Protein AF-A0A356Z5T6-F1 (afdb_monomer_lite)

Secondary structure (DSSP, 8-state):
-------HHHHHHHHHHHHHHHHHHHHHHHHHHHHHHH---HHHHHHHHHHHHHHHHHHHHHHHHHHHHT--

Foldseek 3Di:
DDPPDDDLVRLVVLLVVLVVVLVVLVVVLVVLVVVCVVDDPPVVNVVSVVVNVVSVVVNVVSVVCNVVRNVD

Radius of gyration: 16.48 Å; chains: 1; bounding box: 34×14×50 Å

Sequence (72 aa):
MTNIRIERKQKTIMRQHLERLAELQREMERLIDNCYQEVEAAEYLTFLQDLRKRNIETIRILTDYMVRKCNR

pLDDT: mean 91.56, std 11.12, range [41.56, 97.81]

Structure (mmCIF, N/CA/C/O backbone):
data_AF-A0A356Z5T6-F1
#
_entry.id   AF-A0A356Z5T6-F1
#
loop_
_atom_site.group_PDB
_atom_site.id
_atom_site.type_symbol
_atom_site.label_atom_id
_atom_site.label_alt_id
_atom_site.label_comp_id
_atom_site.label_asym_id
_atom_site.label_entity_id
_atom_site.label_seq_id
_atom_site.pdbx_PDB_ins_code
_atom_site.Cartn_x
_atom_site.Cartn_y
_atom_site.Cartn_z
_atom_site.occupancy
_atom_site.B_iso_or_equiv
_atom_site.auth_seq_id
_atom_site.auth_comp_id
_atom_site.auth_asym_id
_atom_site.auth_atom_id
_atom_site.pdbx_PDB_model_num
ATOM 1 N N . MET A 1 1 ? -2.441 7.729 -29.970 1.00 41.56 1 MET A N 1
ATOM 2 C CA . MET A 1 1 ? -1.668 7.932 -28.724 1.00 41.56 1 MET A CA 1
ATOM 3 C C . MET A 1 1 ? -0.210 7.644 -29.031 1.00 41.56 1 MET A C 1
ATOM 5 O O . MET A 1 1 ? 0.101 6.536 -29.447 1.00 41.56 1 MET A O 1
ATOM 9 N N . THR A 1 2 ? 0.654 8.649 -28.935 1.00 45.78 2 THR A N 1
ATOM 10 C CA . THR A 1 2 ? 2.090 8.553 -29.227 1.00 45.78 2 THR A CA 1
ATOM 11 C C . THR A 1 2 ? 2.739 7.515 -28.314 1.00 45.78 2 THR A C 1
ATOM 13 O O . THR A 1 2 ? 2.725 7.635 -27.091 1.00 45.78 2 THR A O 1
ATOM 16 N N . ASN A 1 3 ? 3.273 6.457 -28.918 1.00 58.97 3 ASN A N 1
ATOM 17 C CA . ASN A 1 3 ? 3.930 5.356 -28.227 1.00 58.97 3 ASN A CA 1
ATOM 18 C C . ASN A 1 3 ? 5.346 5.816 -27.834 1.00 58.97 3 ASN A C 1
ATOM 20 O O . ASN A 1 3 ? 6.331 5.455 -28.475 1.00 58.97 3 ASN A O 1
ATOM 24 N N . ILE A 1 4 ? 5.441 6.716 -26.848 1.00 71.88 4 ILE A N 1
ATOM 25 C CA . ILE A 1 4 ? 6.727 7.238 -26.371 1.00 71.88 4 ILE A CA 1
ATOM 26 C C . ILE A 1 4 ? 7.476 6.070 -25.730 1.00 71.88 4 ILE A C 1
ATOM 28 O O . ILE A 1 4 ? 7.112 5.575 -24.660 1.00 71.88 4 ILE A O 1
ATOM 32 N N . ARG A 1 5 ? 8.506 5.588 -26.426 1.00 80.50 5 ARG A N 1
ATOM 33 C CA . ARG A 1 5 ? 9.353 4.496 -25.960 1.00 80.50 5 ARG A CA 1
ATOM 34 C C . ARG A 1 5 ? 10.232 5.015 -24.826 1.00 80.50 5 ARG A C 1
ATOM 36 O O . ARG A 1 5 ? 11.198 5.727 -25.058 1.00 80.50 5 ARG A O 1
ATOM 43 N N . ILE A 1 6 ? 9.887 4.644 -23.598 1.00 83.56 6 ILE A N 1
ATOM 44 C CA . ILE A 1 6 ? 10.692 4.940 -22.410 1.00 83.56 6 ILE A CA 1
ATOM 45 C C . ILE A 1 6 ? 11.959 4.082 -22.455 1.00 83.56 6 ILE A C 1
ATOM 47 O O . ILE A 1 6 ? 11.882 2.852 -22.569 1.00 83.56 6 ILE A O 1
ATOM 51 N N . GLU A 1 7 ? 13.120 4.723 -22.356 1.00 89.94 7 GLU A N 1
ATOM 52 C CA . GLU A 1 7 ? 14.405 4.034 -22.288 1.00 89.94 7 GLU A CA 1
ATOM 53 C C . GLU A 1 7 ? 14.501 3.130 -21.055 1.00 89.94 7 GLU A C 1
ATOM 55 O O . GLU A 1 7 ? 13.975 3.438 -19.984 1.00 89.94 7 GLU A O 1
ATOM 60 N N . ARG A 1 8 ? 15.242 2.021 -21.170 1.00 88.94 8 ARG A N 1
ATOM 61 C CA . ARG A 1 8 ? 15.405 1.050 -20.075 1.00 88.94 8 ARG A CA 1
ATOM 62 C C . ARG A 1 8 ? 15.941 1.696 -18.794 1.00 88.94 8 ARG A C 1
ATOM 64 O O . ARG A 1 8 ? 15.449 1.379 -17.718 1.00 88.94 8 ARG A O 1
ATOM 71 N N . LYS A 1 9 ? 16.897 2.626 -18.911 1.00 92.31 9 LYS A N 1
ATOM 72 C CA . LYS A 1 9 ? 17.448 3.369 -17.766 1.00 92.31 9 LYS A CA 1
ATOM 73 C C . LYS A 1 9 ? 16.357 4.144 -17.022 1.00 92.31 9 LYS A C 1
ATOM 75 O O . LYS A 1 9 ? 16.285 4.074 -15.800 1.00 92.31 9 LYS A O 1
ATOM 80 N N . GLN A 1 10 ? 15.476 4.818 -17.761 1.00 93.88 10 GLN A N 1
ATOM 81 C CA . GLN A 1 10 ? 14.354 5.555 -17.184 1.00 93.88 10 GLN A CA 1
ATOM 82 C C . GLN A 1 10 ? 13.329 4.613 -16.545 1.00 93.88 10 GLN A C 1
ATOM 84 O O . GLN A 1 10 ? 12.884 4.878 -15.435 1.00 93.88 10 GLN A O 1
ATOM 89 N N . LYS A 1 11 ? 13.032 3.457 -17.159 1.00 92.50 11 LYS A N 1
ATOM 90 C CA . LYS A 1 11 ? 12.170 2.431 -16.538 1.00 92.50 11 LYS A CA 1
ATOM 91 C C . LYS A 1 11 ? 12.716 1.926 -15.199 1.00 92.50 11 LYS A C 1
ATOM 93 O O . LYS A 1 11 ? 11.930 1.698 -14.285 1.00 92.50 11 LYS A O 1
ATOM 98 N N . THR A 1 12 ? 14.034 1.766 -15.067 1.00 92.75 12 THR A N 1
ATOM 99 C CA . THR A 1 12 ? 14.662 1.376 -13.794 1.00 92.75 12 THR A CA 1
ATOM 100 C C . THR A 1 12 ? 14.478 2.451 -12.725 1.00 92.75 12 THR A C 1
ATOM 102 O O . THR A 1 12 ? 14.050 2.129 -11.622 1.00 92.75 12 THR A O 1
ATOM 105 N N . ILE A 1 13 ? 14.736 3.721 -13.056 1.00 95.44 13 ILE A N 1
ATOM 106 C CA . ILE A 1 13 ? 14.547 4.849 -12.127 1.00 95.44 13 ILE A CA 1
ATOM 107 C C . ILE A 1 13 ? 13.076 4.946 -11.699 1.00 95.44 13 ILE A C 1
ATOM 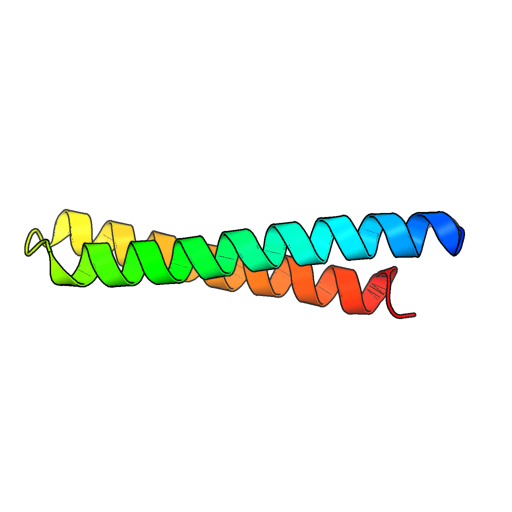109 O O . ILE A 1 13 ? 12.767 5.029 -10.514 1.00 95.44 13 ILE A O 1
ATOM 113 N N . MET A 1 14 ? 12.154 4.859 -12.662 1.00 95.06 14 MET A N 1
ATOM 114 C CA . MET A 1 14 ? 10.715 4.852 -12.394 1.00 95.06 14 MET A CA 1
ATOM 115 C C . MET A 1 14 ? 10.320 3.711 -11.455 1.00 95.06 14 MET A C 1
ATOM 117 O O . MET A 1 14 ? 9.556 3.937 -10.522 1.00 95.06 14 MET A O 1
ATOM 121 N N . ARG A 1 15 ? 10.856 2.502 -11.667 1.00 94.31 15 ARG A N 1
ATOM 122 C CA . ARG A 1 15 ? 10.606 1.356 -10.787 1.00 94.31 15 ARG A CA 1
ATOM 123 C C . ARG A 1 15 ? 11.059 1.640 -9.357 1.00 94.31 15 ARG A C 1
ATOM 125 O O . ARG A 1 15 ? 10.259 1.463 -8.451 1.00 94.31 15 ARG A O 1
ATOM 132 N N . GLN A 1 16 ? 12.279 2.141 -9.169 1.00 95.75 16 GLN A N 1
ATOM 133 C CA . GLN A 1 16 ? 12.811 2.465 -7.840 1.00 95.75 16 GLN A CA 1
ATOM 134 C C . GLN A 1 16 ? 11.943 3.499 -7.111 1.00 95.75 16 GLN A C 1
ATOM 136 O O . GLN A 1 16 ? 11.646 3.339 -5.929 1.00 95.75 16 GLN A O 1
ATOM 141 N N . HIS A 1 17 ? 11.477 4.536 -7.816 1.00 96.25 17 HIS A N 1
ATOM 142 C CA . HIS A 1 17 ? 10.551 5.512 -7.236 1.00 96.25 17 HIS A CA 1
ATOM 143 C C . HIS A 1 17 ? 9.223 4.867 -6.820 1.00 96.25 17 HIS A C 1
ATOM 145 O O . HIS A 1 17 ? 8.729 5.125 -5.726 1.00 96.25 17 HIS A O 1
ATOM 151 N N . LEU A 1 18 ? 8.645 4.019 -7.675 1.00 96.06 18 LEU A N 1
ATOM 152 C CA . LEU A 1 18 ? 7.375 3.343 -7.394 1.00 96.06 18 LEU A CA 1
ATOM 153 C C . LEU A 1 18 ? 7.492 2.342 -6.242 1.00 96.06 18 LEU A C 1
ATOM 155 O O . LEU A 1 18 ? 6.587 2.271 -5.417 1.00 96.06 18 LEU A O 1
ATOM 159 N N . GLU A 1 19 ? 8.601 1.607 -6.160 1.00 94.94 19 GLU A N 1
ATOM 160 C CA . GLU A 1 19 ? 8.910 0.708 -5.045 1.00 94.94 19 GLU A CA 1
ATOM 161 C C . GLU A 1 19 ? 8.994 1.488 -3.732 1.00 94.94 19 GLU A C 1
ATOM 163 O O . GLU A 1 19 ? 8.346 1.109 -2.756 1.00 94.94 19 GLU A O 1
ATOM 168 N N . ARG A 1 20 ? 9.696 2.630 -3.729 1.00 97.06 20 ARG A N 1
ATOM 169 C CA . ARG A 1 20 ? 9.791 3.489 -2.544 1.00 97.06 20 ARG A CA 1
ATOM 170 C C . ARG A 1 20 ? 8.437 4.062 -2.125 1.00 97.06 20 ARG A C 1
ATOM 172 O O . ARG A 1 20 ? 8.120 4.083 -0.940 1.00 97.06 20 ARG A O 1
ATOM 179 N N . LEU A 1 21 ? 7.625 4.510 -3.082 1.00 97.50 21 LEU A N 1
ATOM 180 C CA . LEU A 1 21 ? 6.269 4.983 -2.795 1.00 97.50 21 LEU A CA 1
ATOM 181 C C . LEU A 1 21 ? 5.398 3.859 -2.224 1.00 97.50 21 LEU A C 1
ATOM 183 O O . LEU A 1 21 ? 4.697 4.079 -1.243 1.00 97.50 21 LEU A O 1
ATOM 187 N N . ALA A 1 22 ? 5.456 2.654 -2.795 1.00 94.81 22 ALA A N 1
ATOM 188 C CA . ALA A 1 22 ? 4.689 1.511 -2.308 1.00 94.81 22 ALA A CA 1
ATOM 189 C C . ALA A 1 22 ? 5.102 1.094 -0.886 1.00 94.81 22 ALA A C 1
ATOM 191 O O . ALA A 1 22 ? 4.247 0.708 -0.093 1.00 94.81 22 ALA A O 1
ATOM 192 N N . GLU A 1 23 ? 6.388 1.194 -0.549 1.00 95.88 23 GLU A N 1
ATOM 193 C CA . GLU A 1 23 ? 6.891 0.958 0.805 1.00 95.88 23 GLU A CA 1
ATOM 194 C C . GLU A 1 23 ? 6.311 1.962 1.810 1.00 95.88 23 GLU A C 1
ATOM 196 O O . GLU A 1 23 ? 5.730 1.546 2.811 1.00 95.88 23 GLU A O 1
ATOM 201 N N . LEU A 1 24 ? 6.346 3.262 1.497 1.00 97.38 24 LEU A N 1
ATOM 202 C CA . LEU A 1 24 ? 5.759 4.302 2.352 1.00 97.38 24 LEU A CA 1
ATOM 203 C C . LEU A 1 24 ? 4.247 4.113 2.556 1.00 97.38 24 LEU A C 1
ATOM 205 O O . LEU A 1 24 ? 3.737 4.327 3.652 1.00 97.38 24 LEU A O 1
ATOM 209 N N . GLN A 1 25 ? 3.515 3.674 1.528 1.00 96.94 25 GLN A N 1
ATOM 210 C CA . GLN A 1 25 ? 2.085 3.368 1.671 1.00 96.94 25 GLN A CA 1
ATOM 211 C C . GLN A 1 25 ? 1.840 2.147 2.580 1.00 96.94 25 GLN A C 1
ATOM 213 O O . GLN A 1 25 ? 0.854 2.113 3.312 1.00 96.94 25 GLN A O 1
ATOM 218 N N . ARG A 1 26 ? 2.734 1.148 2.586 1.00 94.88 26 ARG A N 1
ATOM 219 C CA . ARG A 1 26 ? 2.650 0.010 3.525 1.00 94.88 26 ARG A CA 1
ATOM 220 C C . ARG A 1 26 ? 2.972 0.427 4.957 1.00 94.88 26 ARG A C 1
ATOM 222 O O . ARG A 1 26 ? 2.343 -0.068 5.886 1.00 94.88 26 ARG A O 1
ATOM 229 N N . GLU A 1 27 ? 3.939 1.321 5.147 1.00 97.19 27 GLU A N 1
ATOM 230 C CA . GLU A 1 27 ? 4.219 1.912 6.461 1.00 97.19 27 GLU A CA 1
ATOM 231 C C . GLU A 1 27 ? 3.012 2.706 6.972 1.00 97.19 27 GLU A C 1
ATOM 233 O O . GLU A 1 27 ? 2.610 2.543 8.122 1.00 97.19 27 GLU A O 1
ATOM 238 N N . MET A 1 28 ? 2.379 3.490 6.097 1.00 97.06 28 MET A N 1
ATOM 239 C CA . MET A 1 28 ? 1.162 4.233 6.416 1.00 97.06 28 MET A CA 1
ATOM 240 C C . MET A 1 28 ? -0.011 3.314 6.769 1.00 97.06 28 MET A C 1
ATOM 242 O O . MET A 1 28 ? -0.730 3.607 7.717 1.00 97.06 28 MET A O 1
ATOM 246 N N . GLU A 1 29 ? -0.176 2.179 6.082 1.00 96.06 29 GLU A N 1
ATOM 247 C CA . GLU A 1 29 ? -1.186 1.179 6.458 1.00 96.06 29 GLU A CA 1
ATOM 248 C C . GLU A 1 29 ? -0.980 0.676 7.892 1.00 96.06 29 GLU A C 1
ATOM 250 O O . GLU A 1 29 ? -1.926 0.656 8.675 1.00 96.06 29 GLU A O 1
ATOM 255 N N . ARG A 1 30 ? 0.263 0.341 8.264 1.00 96.50 30 ARG A N 1
ATOM 256 C CA . ARG A 1 30 ? 0.588 -0.092 9.633 1.00 96.50 30 ARG A CA 1
ATOM 257 C C . ARG A 1 30 ? 0.317 1.003 10.659 1.00 96.50 30 ARG A C 1
ATOM 259 O O . ARG A 1 30 ? -0.180 0.709 11.737 1.00 96.50 30 ARG A O 1
ATOM 266 N N . LEU A 1 31 ? 0.641 2.255 10.335 1.00 97.31 31 LEU A N 1
ATOM 267 C CA . LEU A 1 31 ? 0.380 3.381 11.228 1.00 97.31 31 LEU A CA 1
ATOM 268 C C . LEU A 1 31 ? -1.123 3.585 11.448 1.00 97.31 31 LEU A C 1
ATOM 270 O O . LEU A 1 31 ? -1.544 3.761 12.585 1.00 97.31 31 LEU A O 1
ATOM 274 N N . ILE A 1 32 ? -1.927 3.508 10.384 1.00 96.31 32 ILE A N 1
ATOM 275 C CA . ILE A 1 32 ? -3.390 3.584 10.479 1.00 96.31 32 ILE A CA 1
ATOM 276 C C . ILE A 1 32 ? -3.924 2.453 11.362 1.00 96.31 32 ILE A C 1
ATOM 278 O O . ILE A 1 32 ? -4.750 2.705 12.237 1.00 96.31 32 ILE A O 1
ATOM 282 N N . ASP A 1 33 ? -3.424 1.230 11.173 1.00 94.88 33 ASP A N 1
ATOM 283 C CA . ASP A 1 33 ? -3.820 0.066 11.971 1.00 94.88 33 ASP A CA 1
ATOM 284 C C . ASP A 1 33 ? -3.428 0.206 13.453 1.00 94.88 33 ASP A C 1
ATOM 286 O O . ASP A 1 33 ? -4.187 -0.224 14.319 1.00 94.88 33 ASP A O 1
ATOM 290 N N . ASN A 1 34 ? -2.310 0.866 13.766 1.00 96.19 34 ASN A N 1
ATOM 291 C CA . ASN A 1 34 ? -1.946 1.194 15.148 1.00 96.19 34 ASN A CA 1
ATOM 292 C C . ASN A 1 34 ? -2.879 2.261 15.741 1.00 96.19 34 ASN A C 1
ATOM 294 O O . ASN A 1 34 ? -3.404 2.069 16.833 1.00 96.19 34 ASN A O 1
ATOM 298 N N . CYS A 1 35 ? -3.166 3.346 15.010 1.00 96.00 35 CYS A N 1
ATOM 299 C CA . CYS A 1 35 ? -4.106 4.379 15.468 1.00 96.00 35 CYS A CA 1
ATOM 300 C C . CYS A 1 35 ? -5.505 3.806 15.743 1.00 96.00 35 CYS A C 1
ATOM 302 O O . CYS A 1 35 ? -6.187 4.241 16.669 1.00 96.00 35 CYS A O 1
ATOM 304 N N . TYR A 1 36 ? -5.910 2.797 14.969 1.00 93.00 36 TYR A N 1
ATOM 305 C CA . TYR A 1 36 ? -7.146 2.046 15.178 1.00 93.00 36 TYR A CA 1
ATOM 306 C C . TYR A 1 36 ? -7.241 1.365 16.546 1.00 93.00 36 TYR A C 1
ATOM 308 O O . TYR A 1 36 ? -8.346 1.164 17.042 1.00 93.00 36 TYR A O 1
ATOM 316 N N . GLN A 1 37 ? -6.107 0.980 17.132 1.00 93.12 37 GLN A N 1
ATOM 317 C CA . GLN A 1 37 ? -6.0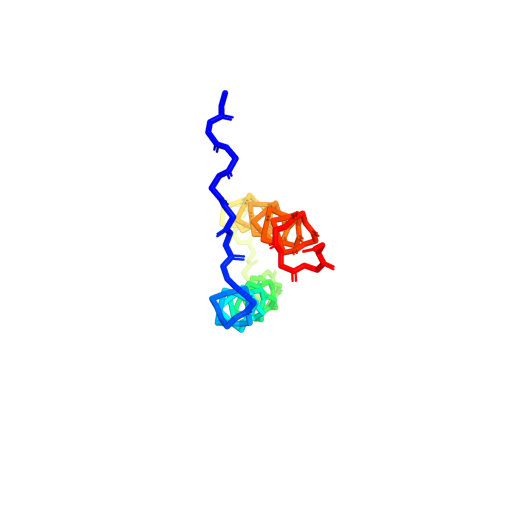46 0.292 18.422 1.00 93.12 37 GLN A CA 1
ATOM 318 C C . GLN A 1 37 ? -6.022 1.259 19.613 1.00 93.12 37 GLN A C 1
ATOM 320 O O . GLN A 1 37 ? -6.252 0.833 20.741 1.00 93.12 37 GLN A O 1
ATOM 325 N N . GLU A 1 38 ? -5.748 2.544 19.377 1.00 95.38 38 GLU A N 1
ATOM 326 C CA . GLU A 1 38 ? -5.505 3.538 20.431 1.00 95.38 38 GLU A CA 1
ATOM 327 C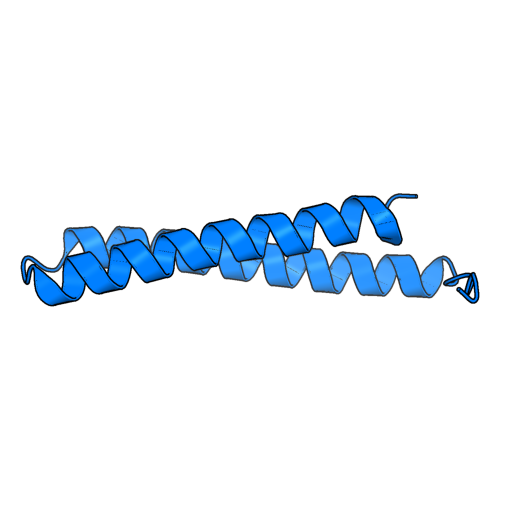 C . GLU A 1 38 ? -6.706 4.456 20.708 1.00 95.38 38 GLU A C 1
ATOM 329 O O . GLU A 1 38 ? -6.720 5.160 21.718 1.00 95.38 38 GLU A O 1
ATOM 334 N N . VAL A 1 39 ? -7.708 4.485 19.824 1.00 93.44 39 VAL A N 1
ATOM 335 C CA . VAL A 1 39 ? -8.802 5.466 19.874 1.00 93.44 39 VAL A CA 1
ATOM 336 C C . VAL A 1 39 ? -10.168 4.787 19.786 1.00 93.44 39 VAL A C 1
ATOM 338 O O . VAL A 1 39 ? -10.394 3.943 18.929 1.00 93.44 39 VAL A O 1
ATOM 341 N N . GLU A 1 40 ? -11.119 5.210 20.624 1.00 91.69 40 GLU A N 1
ATOM 342 C CA . GLU A 1 40 ? -12.505 4.697 20.623 1.00 91.69 40 GLU A CA 1
ATOM 343 C C . GLU A 1 40 ? -13.507 5.636 19.926 1.00 91.69 40 GLU A C 1
ATOM 345 O O . GLU A 1 40 ? -14.660 5.275 19.687 1.00 91.69 40 GLU A O 1
ATOM 350 N N . ALA A 1 41 ? -13.091 6.862 19.593 1.00 95.75 41 ALA A N 1
ATOM 351 C CA . ALA A 1 41 ? -13.959 7.868 18.991 1.00 95.75 41 ALA A CA 1
ATOM 352 C C . ALA A 1 41 ? -14.475 7.414 17.612 1.00 95.75 41 ALA A C 1
ATOM 354 O O . ALA A 1 41 ? -13.728 7.384 16.634 1.00 95.75 41 ALA A O 1
ATOM 355 N N . ALA A 1 42 ? -15.774 7.112 17.522 1.00 94.44 42 ALA A N 1
ATOM 356 C CA . ALA A 1 42 ? -16.406 6.532 16.331 1.00 94.44 42 ALA A CA 1
ATOM 357 C C . ALA A 1 42 ? -16.224 7.370 15.050 1.00 94.44 42 ALA A C 1
ATOM 359 O O . ALA A 1 42 ? -16.013 6.818 13.968 1.00 94.44 42 ALA A O 1
ATOM 360 N N . GLU A 1 43 ? -16.266 8.699 15.167 1.00 97.06 43 GLU A N 1
ATOM 361 C CA . GLU A 1 43 ? -16.012 9.610 14.044 1.00 97.06 43 GLU A CA 1
ATOM 362 C C . GLU A 1 43 ? -14.586 9.438 13.502 1.00 97.06 43 GLU A C 1
ATOM 364 O O . GLU A 1 43 ? -14.383 9.269 12.299 1.00 97.06 43 GLU A O 1
ATOM 369 N N . TYR A 1 44 ? -13.597 9.392 14.397 1.00 97.31 44 TYR A N 1
ATOM 370 C CA . TYR A 1 44 ? -12.202 9.198 14.021 1.00 97.31 44 TYR A CA 1
ATOM 371 C C . TYR A 1 44 ? -11.957 7.802 13.439 1.00 97.31 44 TYR A C 1
ATOM 373 O O . TYR A 1 44 ? -11.271 7.663 12.428 1.00 97.31 44 TYR A O 1
ATOM 381 N N . LEU A 1 45 ? -12.584 6.770 14.007 1.00 97.19 45 LEU A N 1
ATOM 382 C CA . LEU A 1 45 ? -12.526 5.407 13.477 1.00 97.19 45 LEU A CA 1
ATOM 383 C C . LEU A 1 45 ? -13.114 5.303 12.066 1.00 97.19 45 LEU A C 1
ATOM 385 O O . LEU A 1 45 ? -12.578 4.566 11.242 1.00 97.19 45 LEU A O 1
ATOM 389 N N . THR A 1 46 ? -14.175 6.053 11.763 1.00 97.31 46 THR A N 1
ATOM 390 C CA . THR A 1 46 ? -14.743 6.126 10.407 1.00 97.31 46 THR A CA 1
ATOM 391 C C . THR A 1 46 ? -13.757 6.794 9.448 1.00 97.31 46 THR A C 1
ATOM 393 O O . THR A 1 46 ? -13.477 6.269 8.369 1.00 97.31 46 THR A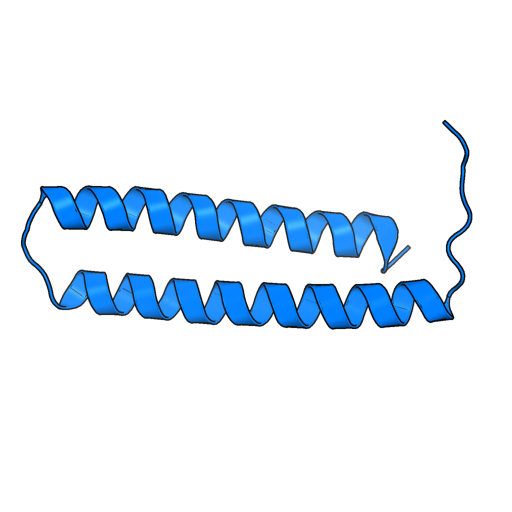 O 1
ATOM 396 N N . PHE A 1 47 ? -13.150 7.907 9.872 1.00 97.62 47 PHE A N 1
ATOM 397 C CA . PHE A 1 47 ? -12.108 8.591 9.107 1.00 97.62 47 PHE A CA 1
ATOM 398 C C . PHE A 1 47 ? -10.908 7.678 8.796 1.00 97.62 47 PHE A C 1
ATOM 400 O O . PHE A 1 47 ? -10.460 7.619 7.649 1.00 97.62 47 PHE A O 1
ATOM 407 N N . LEU A 1 48 ? -10.406 6.930 9.784 1.00 97.81 48 LEU A N 1
ATOM 408 C CA . LEU A 1 48 ? -9.298 5.989 9.587 1.00 97.81 48 LEU A CA 1
ATOM 409 C C . LEU A 1 48 ? -9.655 4.872 8.588 1.00 97.81 48 LEU A C 1
ATOM 411 O O . LEU A 1 48 ? -8.783 4.397 7.859 1.00 97.81 48 LEU A O 1
ATOM 415 N N . GLN A 1 49 ? -10.930 4.490 8.501 1.00 96.56 49 GLN A N 1
ATOM 416 C CA . GLN A 1 49 ? -11.427 3.413 7.631 1.00 96.56 49 GLN A CA 1
ATOM 417 C C . GLN A 1 49 ? -11.368 3.857 6.176 1.00 96.56 49 GLN A C 1
ATOM 419 O O . GLN A 1 49 ? -10.833 3.158 5.309 1.00 96.56 49 GLN A O 1
ATOM 424 N N . ASP A 1 50 ? -11.854 5.071 5.933 1.00 97.69 50 ASP A N 1
ATOM 425 C CA . ASP A 1 50 ? -11.784 5.721 4.634 1.00 97.69 50 ASP A CA 1
ATOM 426 C C . ASP A 1 50 ? -10.335 5.974 4.215 1.00 97.69 50 ASP A C 1
ATOM 428 O O . ASP A 1 50 ? -9.967 5.734 3.059 1.00 97.69 50 ASP A O 1
ATOM 432 N N . LEU A 1 51 ? -9.489 6.412 5.152 1.00 97.56 51 LEU A N 1
ATOM 433 C CA . LEU A 1 51 ? -8.070 6.631 4.898 1.00 97.56 51 LEU A CA 1
ATOM 434 C C . LEU A 1 51 ? -7.365 5.322 4.511 1.00 97.56 51 LEU A C 1
ATOM 436 O O . LEU A 1 51 ? -6.656 5.284 3.501 1.00 97.56 51 LEU A O 1
ATOM 440 N N . ARG A 1 52 ? -7.620 4.230 5.244 1.00 96.94 52 ARG A N 1
ATOM 441 C CA . ARG A 1 52 ? -7.087 2.895 4.935 1.00 96.94 52 ARG A CA 1
ATOM 442 C C . ARG A 1 52 ? -7.512 2.428 3.546 1.00 96.94 52 ARG A C 1
ATOM 444 O O . ARG A 1 52 ? -6.674 1.974 2.766 1.00 96.94 52 ARG A O 1
ATOM 451 N N . LYS A 1 53 ? -8.796 2.569 3.207 1.00 97.25 53 LYS A N 1
ATOM 452 C CA . LYS A 1 53 ? -9.324 2.177 1.893 1.00 97.25 53 LYS A CA 1
ATOM 453 C C . LYS A 1 53 ? -8.612 2.914 0.755 1.00 97.25 53 LYS A C 1
ATOM 455 O O . LYS A 1 53 ? -8.166 2.282 -0.202 1.00 97.25 53 LYS A O 1
ATOM 460 N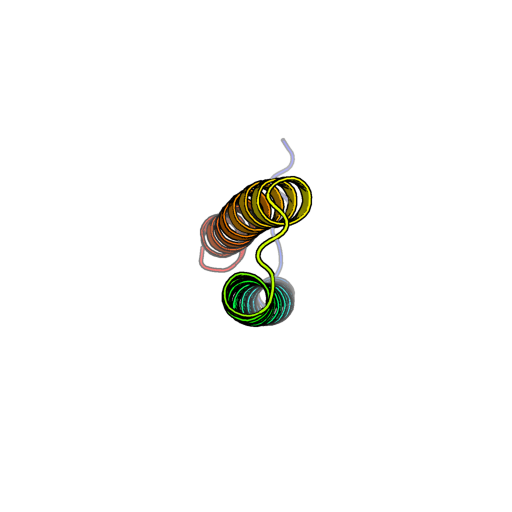 N . ARG A 1 54 ? -8.433 4.232 0.886 1.00 97.56 54 ARG A N 1
ATOM 461 C CA . ARG A 1 54 ? -7.714 5.054 -0.105 1.00 97.56 54 ARG A CA 1
ATOM 462 C C . ARG A 1 54 ? -6.235 4.679 -0.216 1.00 97.56 54 ARG A C 1
ATOM 464 O O . ARG A 1 54 ? -5.684 4.678 -1.318 1.00 97.56 54 ARG A O 1
ATOM 471 N N . ASN A 1 55 ? -5.592 4.332 0.897 1.00 97.06 55 ASN A N 1
ATOM 472 C CA . ASN A 1 55 ? -4.206 3.863 0.909 1.00 97.06 55 ASN A CA 1
ATOM 473 C C . ASN A 1 55 ? -4.056 2.544 0.124 1.00 97.06 55 ASN A C 1
ATOM 475 O O . ASN A 1 55 ? -3.188 2.430 -0.742 1.00 97.06 55 ASN A O 1
ATOM 479 N N . ILE A 1 56 ? -4.967 1.586 0.330 1.00 95.19 56 ILE A N 1
ATOM 480 C CA . ILE A 1 56 ? -5.002 0.319 -0.425 1.00 95.19 56 ILE A CA 1
ATOM 481 C C . ILE A 1 56 ? -5.206 0.572 -1.928 1.00 95.19 56 ILE A C 1
ATOM 483 O O . ILE A 1 56 ? -4.505 -0.007 -2.764 1.00 95.19 56 ILE A O 1
ATOM 487 N N . GLU A 1 57 ? -6.133 1.461 -2.294 1.00 97.00 57 GLU A N 1
ATOM 488 C CA . GLU A 1 57 ? -6.352 1.857 -3.691 1.00 97.00 57 GLU A CA 1
ATOM 489 C C . GLU A 1 57 ? -5.092 2.489 -4.306 1.00 97.00 57 GLU A C 1
ATOM 491 O O . GLU A 1 57 ? -4.718 2.167 -5.437 1.00 97.00 57 GLU A O 1
ATOM 496 N N . THR A 1 58 ? -4.377 3.315 -3.541 1.00 96.75 58 THR A N 1
ATOM 497 C CA . THR A 1 58 ? -3.118 3.940 -3.969 1.00 96.75 58 THR A CA 1
ATOM 498 C C . THR A 1 58 ? -2.026 2.897 -4.212 1.00 96.75 58 THR A C 1
ATOM 500 O O . THR A 1 58 ? -1.379 2.922 -5.263 1.00 96.75 58 THR A O 1
ATOM 503 N N . ILE A 1 59 ? -1.860 1.918 -3.313 1.00 95.00 59 ILE A N 1
ATOM 504 C CA . ILE A 1 59 ? -0.923 0.794 -3.498 1.00 95.00 59 ILE A CA 1
ATOM 505 C C . ILE A 1 59 ? -1.233 0.035 -4.793 1.00 95.00 59 ILE A C 1
ATOM 507 O O . ILE A 1 59 ? -0.320 -0.295 -5.561 1.00 95.00 59 ILE A O 1
ATOM 511 N N . ARG A 1 60 ? -2.518 -0.218 -5.069 1.00 95.62 60 ARG A N 1
ATOM 512 C CA . ARG A 1 60 ? -2.953 -0.890 -6.299 1.00 95.62 60 ARG A CA 1
ATOM 513 C C . ARG A 1 60 ? -2.593 -0.079 -7.544 1.00 95.62 60 ARG A C 1
ATOM 515 O O . ARG A 1 60 ? -2.017 -0.637 -8.474 1.00 95.62 60 ARG A O 1
ATOM 522 N N . ILE A 1 61 ? -2.850 1.230 -7.543 1.00 96.25 61 ILE A N 1
ATOM 523 C CA . ILE A 1 61 ? -2.505 2.131 -8.657 1.00 96.25 61 ILE A CA 1
ATOM 524 C C . ILE A 1 61 ? -0.997 2.107 -8.943 1.00 96.25 61 ILE A C 1
ATOM 526 O O . ILE A 1 61 ? -0.594 1.967 -10.104 1.00 96.25 61 ILE A O 1
ATOM 530 N N . LEU A 1 62 ? -0.166 2.206 -7.899 1.00 95.19 62 LEU A N 1
ATOM 531 C CA . LEU A 1 62 ? 1.296 2.162 -8.019 1.00 95.19 62 LEU A CA 1
ATOM 532 C C . LEU A 1 62 ? 1.765 0.831 -8.621 1.00 95.19 62 LEU A C 1
ATOM 534 O O . LEU A 1 62 ? 2.543 0.813 -9.580 1.00 95.19 62 LEU A O 1
ATOM 538 N N . THR A 1 63 ? 1.239 -0.279 -8.102 1.00 91.88 63 THR A N 1
ATOM 539 C CA . THR A 1 63 ? 1.591 -1.634 -8.547 1.00 91.88 63 THR A CA 1
ATOM 540 C C . THR A 1 63 ? 1.180 -1.866 -10.004 1.00 91.88 63 THR A C 1
ATOM 542 O O . THR A 1 63 ? 1.995 -2.304 -10.820 1.00 91.88 63 THR A O 1
ATOM 545 N N . ASP A 1 64 ? -0.043 -1.485 -10.376 1.00 94.56 64 ASP A N 1
ATOM 546 C CA . ASP A 1 64 ? -0.560 -1.623 -11.740 1.00 94.56 64 ASP A CA 1
ATOM 547 C C . ASP A 1 64 ? 0.232 -0.777 -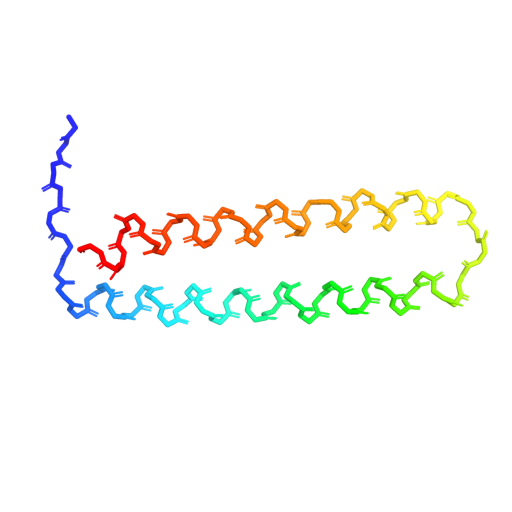12.743 1.00 94.56 64 ASP A C 1
ATOM 549 O O . ASP A 1 64 ? 0.424 -1.171 -13.900 1.00 94.56 64 ASP A O 1
ATOM 553 N N . TYR A 1 65 ? 0.684 0.414 -12.344 1.00 94.50 65 TYR A N 1
ATOM 554 C CA . TYR A 1 65 ? 1.540 1.241 -13.190 1.00 94.50 65 TYR A CA 1
ATOM 555 C C . TYR A 1 65 ? 2.921 0.599 -13.377 1.00 94.50 65 TYR A C 1
ATOM 557 O O . TYR A 1 65 ? 3.404 0.498 -14.509 1.00 94.50 65 TYR A O 1
ATOM 565 N N . MET A 1 66 ? 3.530 0.102 -12.296 1.00 92.00 66 MET A N 1
ATOM 566 C CA . MET A 1 66 ? 4.827 -0.577 -12.333 1.00 92.00 66 MET A CA 1
ATOM 567 C C . MET A 1 66 ? 4.804 -1.794 -13.268 1.00 92.00 66 MET A C 1
ATOM 569 O O . MET A 1 66 ? 5.662 -1.911 -14.148 1.00 92.00 66 MET A O 1
ATOM 573 N N . VAL A 1 67 ? 3.778 -2.646 -13.164 1.00 90.56 67 VAL A N 1
ATOM 574 C CA . VAL A 1 67 ? 3.597 -3.811 -14.048 1.00 90.56 67 VAL A CA 1
ATOM 575 C C . VAL A 1 67 ? 3.453 -3.380 -15.510 1.00 90.56 67 VAL A C 1
ATOM 577 O O . VAL A 1 67 ? 4.123 -3.924 -16.388 1.00 90.56 67 VAL A O 1
ATOM 580 N N . ARG A 1 68 ? 2.620 -2.370 -15.791 1.00 90.12 68 ARG A N 1
ATOM 581 C CA . ARG A 1 68 ? 2.327 -1.944 -17.169 1.00 90.12 68 ARG A CA 1
ATOM 582 C C . ARG A 1 68 ? 3.474 -1.201 -17.849 1.00 90.12 68 ARG A C 1
ATOM 584 O O . ARG A 1 68 ? 3.576 -1.270 -19.074 1.00 90.12 68 ARG A O 1
ATOM 591 N N . LYS A 1 69 ? 4.275 -0.439 -17.097 1.00 87.75 69 LYS A N 1
ATOM 592 C CA . LYS A 1 69 ? 5.228 0.539 -17.657 1.00 87.75 69 LYS A CA 1
ATOM 593 C C . LYS A 1 69 ? 6.695 0.261 -17.329 1.00 87.75 69 LYS A C 1
ATOM 595 O O . LYS A 1 69 ? 7.551 0.691 -18.100 1.00 87.75 69 LYS A O 1
ATOM 600 N N . CYS A 1 70 ? 6.986 -0.466 -16.249 1.00 84.12 70 CYS A N 1
ATOM 601 C CA . CYS A 1 70 ? 8.358 -0.719 -15.795 1.00 84.12 70 CYS A CA 1
ATOM 602 C C . CYS A 1 70 ? 8.800 -2.182 -15.956 1.00 84.12 70 CYS A C 1
ATOM 604 O O . CYS A 1 70 ? 9.998 -2.427 -16.096 1.00 84.12 70 CYS A O 1
ATOM 606 N N . ASN A 1 71 ? 7.874 -3.150 -15.927 1.00 74.44 71 ASN A N 1
ATOM 607 C CA . ASN A 1 71 ? 8.193 -4.585 -16.048 1.00 74.44 71 ASN A CA 1
ATOM 608 C C . ASN A 1 71 ? 8.041 -5.140 -17.473 1.00 74.44 71 ASN A C 1
ATOM 610 O O . ASN A 1 71 ? 8.520 -6.236 -17.748 1.00 74.44 71 ASN A O 1
ATOM 614 N N . ARG A 1 72 ? 7.395 -4.379 -18.361 1.00 57.38 72 ARG A N 1
ATOM 615 C CA . ARG A 1 72 ? 7.221 -4.685 -19.787 1.00 57.38 72 ARG A CA 1
ATOM 616 C C . ARG A 1 72 ? 8.296 -4.038 -20.647 1.00 57.38 72 ARG A C 1
ATOM 618 O O . ARG A 1 72 ? 8.673 -2.879 -20.347 1.00 57.38 72 ARG A O 1
#